Protein AF-A0A355GKQ8-F1 (afdb_monomer_lite)

Structure (mmCIF, N/CA/C/O backbone):
data_AF-A0A355GKQ8-F1
#
_entry.id   AF-A0A355GKQ8-F1
#
loop_
_atom_site.group_PDB
_atom_site.id
_atom_site.type_symbol
_atom_site.label_atom_id
_atom_site.label_alt_id
_atom_site.label_comp_id
_atom_site.label_asym_id
_atom_site.label_entity_id
_atom_site.label_seq_id
_atom_site.pdbx_PDB_ins_code
_atom_site.Cartn_x
_atom_site.Cartn_y
_atom_site.Cartn_z
_atom_site.occupancy
_atom_site.B_iso_or_equiv
_atom_site.auth_seq_id
_atom_site.auth_comp_id
_atom_site.auth_asym_id
_atom_site.auth_atom_id
_atom_site.pdbx_PDB_model_num
ATOM 1 N N . LEU A 1 1 ? 3.178 2.537 -25.860 1.00 58.53 1 LEU A N 1
ATOM 2 C CA . LEU A 1 1 ? 2.017 2.784 -24.975 1.00 58.53 1 LEU A CA 1
ATOM 3 C C . LEU A 1 1 ? 2.492 2.616 -23.538 1.00 58.53 1 LEU A C 1
ATOM 5 O O . LEU A 1 1 ? 3.100 1.589 -23.255 1.00 58.53 1 LEU A O 1
ATOM 9 N N . TRP A 1 2 ? 2.321 3.618 -22.676 1.00 61.47 2 TRP A N 1
ATOM 10 C CA . TRP A 1 2 ? 2.681 3.485 -21.259 1.00 61.47 2 TRP A CA 1
ATOM 11 C C . TRP A 1 2 ? 1.860 2.349 -20.635 1.00 61.47 2 TRP A C 1
ATOM 13 O O . TRP A 1 2 ? 0.647 2.292 -20.831 1.00 61.47 2 TRP A O 1
ATOM 23 N N . LYS A 1 3 ? 2.517 1.413 -19.942 1.00 68.69 3 LYS A N 1
ATOM 24 C CA . LYS A 1 3 ? 1.833 0.300 -19.278 1.00 68.69 3 LYS A CA 1
ATOM 25 C C . LYS A 1 3 ? 1.373 0.764 -17.902 1.00 68.69 3 LYS A C 1
ATOM 27 O O . LYS A 1 3 ? 2.204 1.048 -17.049 1.00 68.69 3 LYS A O 1
ATOM 32 N N . HIS A 1 4 ? 0.061 0.830 -17.707 1.00 83.88 4 HIS A N 1
ATOM 33 C CA . HIS A 1 4 ? -0.532 0.980 -16.385 1.00 83.88 4 HIS A CA 1
ATOM 34 C C . HIS A 1 4 ? -0.938 -0.401 -15.874 1.00 83.88 4 HIS A C 1
ATOM 36 O O . HIS A 1 4 ? -1.705 -1.106 -16.536 1.00 83.88 4 HIS A O 1
ATOM 42 N N . THR A 1 5 ? -0.437 -0.778 -14.703 1.00 88.94 5 THR A N 1
ATOM 43 C CA . THR A 1 5 ? -0.760 -2.054 -14.060 1.00 88.94 5 THR A CA 1
ATOM 44 C C . THR A 1 5 ? -1.502 -1.768 -12.760 1.00 88.94 5 THR A C 1
ATOM 46 O O . THR A 1 5 ? -0.950 -1.071 -11.907 1.00 88.94 5 THR A O 1
ATOM 49 N N . PRO A 1 6 ? -2.725 -2.292 -12.571 1.00 87.94 6 PRO A N 1
ATOM 50 C CA . PRO A 1 6 ? -3.465 -2.068 -11.338 1.00 87.94 6 PRO A CA 1
ATOM 51 C C . PRO A 1 6 ? -2.752 -2.708 -10.141 1.00 87.94 6 PRO A C 1
ATOM 53 O O . PRO A 1 6 ? -2.242 -3.829 -10.220 1.00 87.94 6 PRO A O 1
ATOM 56 N N . ALA A 1 7 ? -2.737 -1.994 -9.020 1.00 90.88 7 ALA A N 1
ATOM 57 C CA . ALA A 1 7 ? -2.269 -2.510 -7.744 1.00 90.88 7 ALA A CA 1
ATOM 58 C C . ALA A 1 7 ? -3.340 -3.369 -7.051 1.00 90.88 7 ALA A C 1
ATOM 60 O O . ALA A 1 7 ? -4.543 -3.161 -7.211 1.00 90.88 7 ALA A O 1
ATOM 61 N N . SER A 1 8 ? -2.891 -4.322 -6.237 1.00 90.69 8 SER A N 1
ATOM 62 C CA . SER A 1 8 ? -3.734 -5.164 -5.391 1.00 90.69 8 SER A CA 1
ATOM 63 C C . SER A 1 8 ? -3.085 -5.344 -4.019 1.00 90.69 8 SER A C 1
ATOM 65 O O . SER A 1 8 ? -1.868 -5.516 -3.899 1.00 90.69 8 SER A O 1
ATOM 67 N N . ALA A 1 9 ? -3.901 -5.300 -2.970 1.00 90.94 9 ALA A N 1
ATOM 68 C CA . ALA A 1 9 ? -3.473 -5.494 -1.593 1.00 90.94 9 ALA A CA 1
ATOM 69 C C . ALA A 1 9 ? -4.546 -6.244 -0.795 1.00 90.94 9 ALA A C 1
ATOM 71 O O . ALA A 1 9 ? -5.732 -6.196 -1.120 1.00 90.94 9 ALA A O 1
ATOM 72 N N . LYS A 1 10 ? -4.122 -6.936 0.263 1.00 91.00 10 LYS A N 1
ATOM 73 C CA . LYS A 1 10 ? -4.990 -7.612 1.231 1.00 91.00 10 LYS A CA 1
ATOM 74 C C . LYS A 1 10 ? -4.890 -6.926 2.587 1.00 91.00 10 LYS A C 1
ATOM 76 O O . LYS A 1 10 ? -3.787 -6.716 3.088 1.00 91.00 10 LYS A O 1
ATOM 81 N N . ALA A 1 11 ? 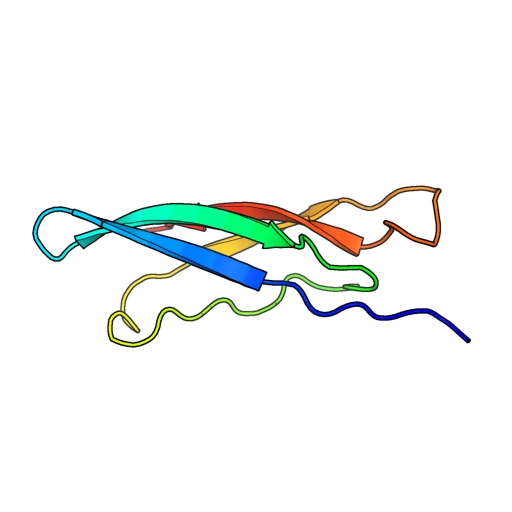-6.032 -6.624 3.191 1.00 90.25 11 ALA A N 1
ATOM 82 C CA . ALA A 1 11 ? -6.093 -6.151 4.568 1.00 90.25 11 ALA A CA 1
ATOM 83 C C . ALA A 1 11 ? -5.950 -7.319 5.552 1.00 90.25 11 ALA A C 1
ATOM 85 O O . ALA A 1 11 ? -6.474 -8.410 5.322 1.00 90.25 11 ALA A O 1
ATOM 86 N N . ILE A 1 12 ? -5.225 -7.085 6.642 1.00 90.38 12 ILE A N 1
ATOM 87 C CA . ILE A 1 12 ? -5.057 -8.020 7.753 1.00 90.38 12 ILE A CA 1
ATOM 88 C C . ILE A 1 12 ? -5.898 -7.492 8.907 1.00 90.38 12 ILE A C 1
ATOM 90 O O . ILE A 1 12 ? -5.553 -6.489 9.533 1.00 90.38 12 ILE A O 1
ATOM 94 N N . ILE A 1 13 ? -7.006 -8.171 9.181 1.00 89.31 13 ILE A N 1
ATOM 95 C CA . ILE A 1 13 ? -7.944 -7.804 10.240 1.00 89.31 13 ILE A CA 1
ATOM 96 C C . ILE A 1 13 ? -7.703 -8.733 11.429 1.00 89.31 13 ILE A C 1
ATOM 98 O O . ILE A 1 13 ? -7.704 -9.955 11.269 1.00 89.31 13 ILE A O 1
ATOM 102 N N . LYS A 1 14 ? -7.490 -8.161 12.615 1.00 88.94 14 LYS A N 1
ATOM 103 C CA . LYS A 1 14 ? -7.447 -8.900 13.883 1.00 88.94 14 LYS A CA 1
ATOM 104 C C . LYS A 1 14 ? -8.395 -8.227 14.863 1.00 88.94 14 LYS A C 1
ATOM 106 O O . LYS A 1 14 ? -8.402 -7.006 14.963 1.00 88.94 14 LYS A O 1
ATOM 111 N N . GLU A 1 15 ? -9.216 -9.030 15.536 1.00 86.12 15 GLU A N 1
ATOM 112 C CA . GLU A 1 15 ? -10.163 -8.554 16.560 1.00 86.12 15 GLU A CA 1
ATOM 113 C C . GLU A 1 15 ? -11.092 -7.425 16.063 1.00 86.12 15 GLU A C 1
ATOM 115 O O . GLU A 1 15 ? -11.424 -6.496 16.791 1.00 86.12 15 GLU A O 1
ATOM 120 N N . GLY A 1 16 ? -11.493 -7.480 14.786 1.00 83.56 16 GLY A N 1
ATOM 121 C CA . GLY A 1 16 ? -12.379 -6.482 14.174 1.00 83.56 16 GLY A CA 1
ATOM 122 C C . GLY A 1 16 ? -11.708 -5.159 13.789 1.00 83.56 16 GLY A C 1
ATOM 123 O O . GLY A 1 16 ? -12.399 -4.254 13.332 1.00 83.56 16 GLY A O 1
ATOM 124 N N . LYS A 1 17 ? -10.381 -5.034 13.932 1.00 84.94 17 LYS A N 1
ATOM 125 C CA . LYS A 1 17 ? -9.613 -3.858 13.500 1.00 84.94 17 LYS A CA 1
ATOM 126 C C . LYS A 1 17 ? -8.620 -4.214 12.403 1.00 84.94 17 LYS A C 1
ATOM 128 O O . LYS A 1 17 ? -8.016 -5.290 12.402 1.00 84.94 17 LYS A O 1
ATOM 133 N N . VAL A 1 18 ? -8.419 -3.289 11.469 1.00 88.25 18 VAL A N 1
ATOM 134 C CA . VAL A 1 18 ? -7.385 -3.422 10.440 1.00 88.25 18 VAL A CA 1
ATOM 135 C C . VAL A 1 18 ? -6.027 -3.197 11.105 1.00 88.25 18 VAL A C 1
ATOM 137 O O . VAL A 1 18 ? -5.719 -2.105 11.562 1.00 88.25 18 VAL A O 1
ATOM 140 N N . THR A 1 19 ? -5.219 -4.253 11.177 1.00 87.44 19 THR A N 1
ATOM 141 C CA . THR A 1 19 ? -3.891 -4.242 11.822 1.00 87.44 19 THR A CA 1
ATOM 142 C C . THR A 1 19 ? -2.742 -4.123 10.830 1.00 87.44 19 THR A C 1
ATOM 144 O O . THR A 1 19 ? -1.605 -3.877 11.220 1.00 87.44 19 THR A O 1
ATOM 147 N N . GLY A 1 20 ? -3.014 -4.302 9.539 1.00 87.88 20 GLY A N 1
ATOM 148 C CA . GLY A 1 20 ? -2.000 -4.155 8.508 1.00 87.88 20 GLY A CA 1
ATOM 149 C C . GLY A 1 20 ? -2.550 -4.324 7.103 1.00 87.88 20 GLY A C 1
ATOM 150 O O . GLY A 1 20 ? -3.682 -4.763 6.893 1.00 87.88 20 GLY A O 1
ATOM 151 N N . LEU A 1 21 ? -1.714 -3.983 6.129 1.00 90.81 21 LEU A N 1
ATOM 152 C CA . LEU A 1 21 ? -2.006 -4.083 4.705 1.00 90.81 21 LEU A CA 1
ATOM 153 C C . LEU A 1 21 ? -0.840 -4.793 4.027 1.00 90.81 21 LEU A C 1
ATOM 155 O O . LEU A 1 21 ? 0.312 -4.384 4.154 1.00 90.81 21 LEU A O 1
ATOM 159 N N . LYS A 1 22 ? -1.132 -5.872 3.305 1.00 91.38 22 LYS A N 1
ATOM 160 C CA . LYS A 1 22 ? -0.145 -6.628 2.537 1.00 91.38 22 LYS A CA 1
ATOM 161 C C . LYS A 1 22 ? -0.364 -6.387 1.054 1.00 91.38 22 LYS A C 1
ATOM 163 O O . LYS A 1 22 ? -1.340 -6.867 0.484 1.00 91.38 22 LYS A O 1
ATOM 168 N N . ILE A 1 23 ? 0.566 -5.679 0.427 1.00 91.06 23 ILE A N 1
ATOM 169 C CA . ILE A 1 23 ? 0.576 -5.476 -1.023 1.00 91.06 23 ILE A CA 1
ATOM 170 C C . ILE A 1 23 ? 0.887 -6.823 -1.690 1.00 91.06 23 ILE A C 1
ATOM 172 O O . ILE A 1 23 ? 1.896 -7.457 -1.384 1.00 91.06 23 ILE A O 1
ATOM 176 N N . THR A 1 24 ? 0.003 -7.286 -2.572 1.00 91.62 24 THR A N 1
ATOM 177 C CA . THR A 1 24 ? 0.215 -8.491 -3.394 1.00 91.62 24 THR A CA 1
ATOM 178 C C . THR A 1 24 ? 0.711 -8.124 -4.786 1.00 91.62 24 THR A C 1
ATOM 180 O O . THR A 1 24 ? 1.494 -8.867 -5.368 1.00 91.62 24 THR A O 1
ATOM 183 N N . HIS A 1 25 ? 0.284 -6.968 -5.294 1.00 90.19 25 HIS A N 1
ATOM 184 C CA . HIS A 1 25 ? 0.798 -6.331 -6.498 1.00 90.19 25 HIS A CA 1
ATOM 185 C C . HIS A 1 25 ? 0.906 -4.829 -6.258 1.00 90.19 25 HIS A C 1
ATOM 187 O O . HIS A 1 25 ? -0.096 -4.166 -6.012 1.00 90.19 25 HIS A O 1
ATOM 193 N N . ALA A 1 26 ? 2.111 -4.280 -6.372 1.00 88.31 26 ALA A N 1
ATOM 194 C CA . ALA A 1 26 ? 2.335 -2.842 -6.235 1.00 88.31 26 ALA A CA 1
ATOM 195 C C . ALA A 1 26 ? 1.761 -2.028 -7.410 1.00 88.31 26 ALA A C 1
ATOM 197 O O . ALA A 1 26 ? 1.591 -0.818 -7.294 1.00 88.31 26 ALA A O 1
ATOM 198 N N . GLY A 1 27 ? 1.458 -2.690 -8.532 1.00 90.62 27 GLY A N 1
ATOM 199 C CA . GLY A 1 27 ? 1.078 -2.031 -9.777 1.00 90.62 27 GLY A CA 1
ATOM 200 C C . GLY A 1 27 ? 2.218 -1.197 -10.370 1.00 90.62 27 GLY A C 1
ATOM 201 O O . GLY A 1 27 ? 3.359 -1.260 -9.910 1.00 90.62 27 GLY A O 1
ATOM 202 N N . SER A 1 28 ? 1.915 -0.441 -11.420 1.00 90.50 28 SER A N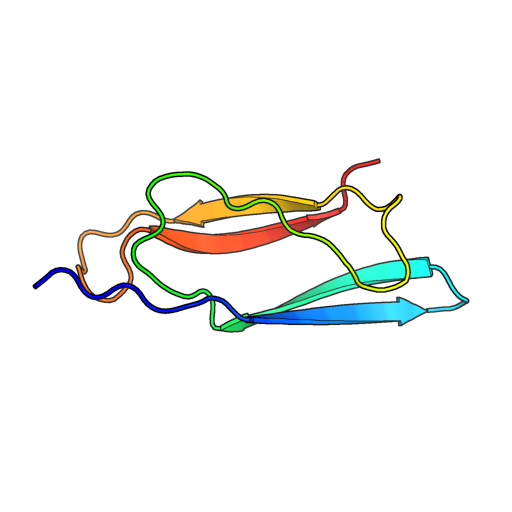 1
ATOM 203 C CA . SER A 1 28 ? 2.849 0.496 -12.052 1.00 90.50 28 SER A CA 1
ATOM 204 C C . SER A 1 28 ? 2.104 1.540 -12.879 1.00 90.50 28 SER A C 1
ATOM 206 O O . SER A 1 28 ? 0.977 1.308 -13.323 1.00 90.50 28 SER A O 1
ATOM 208 N N . GLY A 1 29 ? 2.738 2.692 -13.089 1.00 87.88 29 GLY A N 1
ATOM 209 C CA . GLY A 1 29 ? 2.166 3.813 -13.832 1.00 87.88 29 GLY A CA 1
ATOM 210 C C . GLY A 1 29 ? 1.363 4.799 -12.981 1.00 87.88 29 GLY A C 1
ATOM 211 O O . GLY A 1 29 ? 0.700 5.666 -13.549 1.00 87.88 29 GLY A O 1
ATOM 212 N N . TYR A 1 30 ? 1.424 4.711 -11.648 1.00 88.81 30 TYR A N 1
ATOM 213 C CA . TYR A 1 30 ? 0.833 5.719 -10.769 1.00 88.81 30 TYR A CA 1
ATOM 214 C C . TYR A 1 30 ? 1.699 6.985 -10.763 1.00 88.81 30 TYR A C 1
ATOM 216 O O . TYR A 1 30 ? 2.867 6.951 -10.386 1.00 88.81 30 TYR A O 1
ATOM 224 N N . LEU A 1 31 ? 1.119 8.114 -11.176 1.00 87.69 31 LEU A N 1
ATOM 225 C CA . LEU A 1 31 ? 1.759 9.437 -11.101 1.00 87.69 31 LEU A CA 1
ATOM 226 C C . LEU A 1 31 ? 1.439 10.165 -9.789 1.00 87.69 31 LEU A C 1
ATOM 228 O O . LEU A 1 31 ? 2.202 11.018 -9.346 1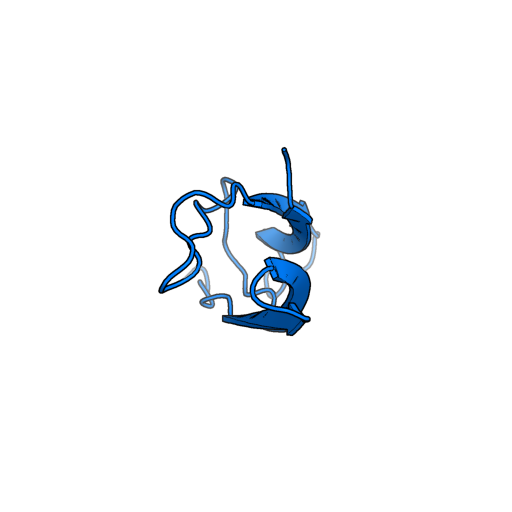.00 87.69 31 LEU A O 1
ATOM 232 N N . SER A 1 32 ? 0.324 9.803 -9.157 1.00 87.50 32 SER A N 1
ATOM 233 C CA . SER A 1 32 ? -0.129 10.321 -7.869 1.00 87.50 32 SER A CA 1
ATOM 234 C C . SER A 1 32 ? -0.560 9.165 -6.965 1.00 87.50 32 SER A C 1
ATOM 236 O O . SER A 1 32 ? -1.079 8.167 -7.481 1.00 87.50 32 SER A O 1
ATOM 238 N N . PRO A 1 33 ? -0.374 9.273 -5.637 1.00 86.06 33 PRO A N 1
ATOM 239 C CA . PRO A 1 33 ? -0.842 8.259 -4.702 1.00 86.06 33 PRO A CA 1
ATOM 240 C C . PRO A 1 33 ? -2.337 7.973 -4.897 1.00 86.06 33 PRO A C 1
ATOM 242 O O . PRO A 1 33 ? -3.131 8.917 -4.896 1.00 86.06 33 PRO A O 1
ATOM 245 N N . PRO A 1 34 ? -2.745 6.708 -5.084 1.00 87.94 34 PRO A N 1
ATOM 246 C CA . PRO A 1 34 ? -4.156 6.377 -5.196 1.00 87.94 34 PRO A CA 1
ATOM 247 C C . PRO A 1 34 ? -4.846 6.467 -3.832 1.00 87.94 34 PRO A C 1
ATOM 249 O O . PRO A 1 34 ? -4.242 6.207 -2.790 1.00 87.94 34 PRO A O 1
ATOM 252 N N . THR A 1 35 ? -6.143 6.767 -3.846 1.00 87.19 35 THR A N 1
ATOM 253 C CA . THR A 1 35 ? -6.994 6.600 -2.665 1.00 87.19 35 THR A CA 1
ATOM 254 C C . THR A 1 35 ? -7.192 5.112 -2.405 1.00 87.19 35 THR A C 1
ATOM 256 O O . THR A 1 35 ? -7.692 4.385 -3.264 1.00 87.19 35 THR A O 1
ATOM 259 N N . VAL A 1 36 ? -6.798 4.652 -1.220 1.00 88.12 36 VAL A N 1
ATOM 260 C CA . VAL A 1 36 ? -6.968 3.259 -0.801 1.00 88.12 36 VAL A CA 1
ATOM 261 C C . VAL A 1 36 ? -8.124 3.186 0.183 1.00 88.12 36 VAL A C 1
ATOM 263 O O . VAL A 1 36 ? -8.140 3.900 1.180 1.00 88.12 36 VAL A O 1
ATOM 266 N N . MET A 1 37 ? -9.089 2.318 -0.112 1.00 86.56 37 MET A N 1
ATOM 267 C CA . MET A 1 37 ? -10.293 2.130 0.689 1.00 86.56 37 MET A CA 1
ATOM 268 C C . MET A 1 37 ? -10.450 0.646 1.019 1.00 86.56 37 MET A C 1
ATOM 270 O O . MET A 1 37 ? -10.220 -0.212 0.164 1.00 86.56 37 MET A O 1
ATOM 274 N N . ILE A 1 38 ? -10.822 0.339 2.260 1.00 86.88 38 ILE A N 1
ATOM 275 C CA . ILE A 1 38 ? -10.983 -1.036 2.739 1.00 86.88 38 ILE A CA 1
ATOM 276 C C . ILE A 1 38 ? -12.481 -1.322 2.845 1.00 86.88 38 ILE A C 1
ATOM 278 O O . ILE A 1 38 ? -13.209 -0.636 3.559 1.00 86.88 38 ILE A O 1
ATOM 282 N N . ALA A 1 39 ? -12.960 -2.330 2.115 1.00 85.56 39 ALA A N 1
ATOM 283 C CA . ALA A 1 39 ? -14.367 -2.715 2.160 1.00 85.56 39 ALA A CA 1
ATOM 284 C C . ALA A 1 39 ? -14.761 -3.137 3.588 1.00 85.56 39 ALA A C 1
ATOM 286 O O . ALA A 1 39 ? -14.102 -3.986 4.185 1.00 85.56 39 ALA A O 1
ATOM 287 N N . GLY A 1 40 ? -15.820 -2.531 4.130 1.00 84.94 40 GLY A N 1
ATOM 288 C CA . GLY A 1 40 ? -16.271 -2.754 5.511 1.00 84.94 40 GLY A CA 1
ATOM 289 C C . GLY A 1 40 ? -15.532 -1.942 6.582 1.00 84.94 40 GLY A C 1
ATOM 290 O O . GLY A 1 40 ? -15.937 -1.998 7.734 1.00 84.94 40 GLY A O 1
ATOM 291 N N . HIS A 1 41 ? -14.503 -1.175 6.204 1.00 84.69 41 HIS A N 1
ATOM 292 C CA . HIS A 1 41 ? -13.711 -0.318 7.093 1.00 84.69 41 HIS A CA 1
ATOM 293 C C . HIS A 1 41 ? -13.394 1.016 6.403 1.00 84.69 41 HIS A C 1
ATOM 295 O O . HIS A 1 41 ? -12.236 1.347 6.136 1.00 84.69 41 HIS A O 1
ATOM 301 N N . ALA A 1 42 ? -14.440 1.762 6.041 1.00 83.44 42 ALA A N 1
ATOM 302 C CA . ALA A 1 42 ? -14.306 3.036 5.329 1.00 83.44 42 ALA A CA 1
ATOM 303 C C . ALA A 1 42 ? -13.707 4.149 6.209 1.00 83.44 42 ALA A C 1
ATOM 305 O O . ALA A 1 42 ? -13.172 5.128 5.694 1.00 83.44 42 ALA A O 1
ATOM 306 N N . GLU A 1 43 ? -13.781 3.987 7.529 1.00 84.75 43 GLU A N 1
ATOM 307 C CA . GLU A 1 43 ? -13.180 4.862 8.531 1.00 84.75 43 GLU A CA 1
ATOM 308 C C . GLU A 1 43 ? -11.647 4.783 8.562 1.00 84.75 43 GLU A C 1
ATOM 310 O O . GLU A 1 43 ? -10.991 5.722 9.011 1.00 84.75 43 GLU A O 1
ATOM 315 N N . VAL A 1 44 ? -11.066 3.684 8.070 1.00 88.00 44 VAL A N 1
ATOM 316 C CA . VAL A 1 44 ? -9.619 3.471 8.092 1.00 88.00 44 VAL A CA 1
ATOM 317 C C . VAL A 1 44 ? -8.977 4.247 6.952 1.00 88.00 44 VAL A C 1
ATOM 319 O O . VAL A 1 44 ? -9.119 3.906 5.774 1.00 88.00 44 VAL A O 1
ATOM 322 N N . LYS A 1 45 ? -8.217 5.280 7.308 1.00 88.12 45 LYS A N 1
ATOM 323 C CA . LYS A 1 45 ? -7.432 6.043 6.345 1.00 88.12 45 LYS A CA 1
ATOM 324 C C . LYS A 1 45 ? -6.130 5.309 6.051 1.00 88.12 45 LYS A C 1
ATOM 326 O O . LYS A 1 45 ? -5.417 4.861 6.946 1.00 88.12 45 LYS A O 1
ATOM 331 N N . VAL A 1 46 ? -5.807 5.200 4.768 1.00 90.81 46 VAL A N 1
ATOM 332 C CA . VAL A 1 46 ? -4.588 4.545 4.301 1.00 90.81 46 VAL A CA 1
ATOM 333 C C . VAL A 1 46 ? -3.815 5.510 3.426 1.00 90.81 46 VAL A C 1
ATOM 335 O O . VAL A 1 46 ? -4.316 5.989 2.409 1.00 90.81 46 VAL A O 1
ATOM 338 N N . GLN A 1 47 ? -2.568 5.759 3.802 1.00 90.31 47 GLN A N 1
ATOM 339 C CA . GLN A 1 47 ? -1.630 6.517 3.000 1.00 90.31 47 GLN A CA 1
ATOM 340 C C . GLN A 1 47 ? -0.819 5.561 2.124 1.00 90.31 47 GLN A C 1
ATOM 342 O O . GLN A 1 47 ? -0.100 4.691 2.621 1.00 90.31 47 GLN A O 1
ATOM 347 N N . ALA A 1 48 ? -0.937 5.729 0.807 1.00 91.38 48 ALA A N 1
ATOM 348 C CA . ALA A 1 48 ? -0.103 5.039 -0.164 1.00 91.38 48 ALA A CA 1
ATOM 349 C C . ALA A 1 48 ? 1.136 5.880 -0.488 1.00 91.38 48 ALA A C 1
ATOM 351 O O . ALA A 1 48 ? 1.024 7.053 -0.839 1.00 91.38 48 ALA A O 1
ATOM 352 N N . THR A 1 49 ? 2.316 5.275 -0.410 1.00 90.94 49 THR A N 1
ATOM 353 C CA . THR A 1 49 ? 3.566 5.896 -0.863 1.00 90.94 49 THR A CA 1
ATOM 354 C C . THR A 1 49 ? 3.977 5.263 -2.176 1.00 90.94 49 THR A C 1
ATOM 356 O O . THR A 1 49 ? 4.011 4.037 -2.292 1.00 90.94 49 THR A O 1
ATOM 359 N N . LEU A 1 50 ? 4.306 6.095 -3.159 1.00 91.94 50 LEU A N 1
ATOM 360 C CA . LEU A 1 50 ? 4.788 5.637 -4.454 1.00 91.94 50 LEU A CA 1
ATOM 361 C C . LEU A 1 50 ? 6.313 5.537 -4.480 1.00 91.94 50 LEU A C 1
ATOM 363 O O . LEU A 1 50 ? 7.014 6.294 -3.810 1.00 91.94 50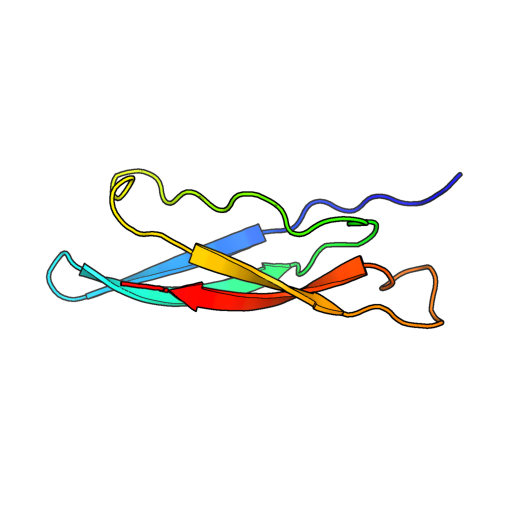 LEU A O 1
ATOM 367 N N . GLU A 1 51 ? 6.813 4.623 -5.300 1.00 90.69 51 GLU 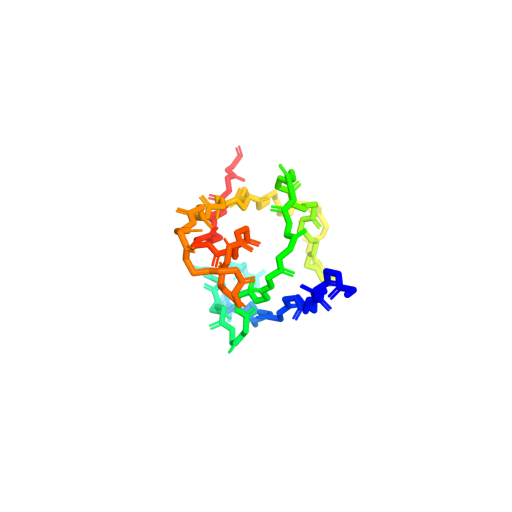A N 1
ATOM 368 C CA . GLU A 1 51 ? 8.209 4.551 -5.706 1.00 90.69 51 GLU A CA 1
ATOM 369 C C . GLU A 1 51 ? 8.321 4.824 -7.203 1.00 90.69 51 GLU A C 1
ATOM 371 O O . GLU A 1 51 ? 7.707 4.154 -8.041 1.00 90.69 51 GLU A O 1
ATOM 376 N N . PHE A 1 52 ? 9.133 5.825 -7.529 1.00 88.00 52 PHE A N 1
ATOM 377 C CA . PHE A 1 52 ? 9.522 6.123 -8.897 1.00 88.00 52 PHE A CA 1
ATOM 378 C C . PHE A 1 52 ? 10.872 5.477 -9.177 1.00 88.00 52 PHE A C 1
ATOM 380 O O . PHE A 1 52 ? 11.794 5.546 -8.365 1.00 88.00 52 PHE A O 1
ATOM 387 N N . SER A 1 53 ? 10.971 4.825 -10.328 1.00 84.00 53 SER A N 1
ATOM 388 C CA . SER A 1 53 ? 12.157 4.085 -10.745 1.00 84.00 53 SER A CA 1
ATOM 389 C C . SER A 1 53 ? 12.439 4.373 -12.212 1.00 84.00 53 SER A C 1
ATOM 391 O O . SER A 1 53 ? 11.523 4.640 -12.988 1.00 84.00 53 SER A O 1
ATOM 393 N N . GLN A 1 54 ? 13.711 4.298 -12.606 1.00 82.44 54 GLN A N 1
ATOM 394 C CA . GLN A 1 54 ? 14.123 4.452 -14.006 1.00 82.44 54 GLN A CA 1
ATOM 395 C C . GLN A 1 54 ? 13.651 3.282 -14.886 1.00 82.44 54 GLN A C 1
ATOM 397 O O . GLN A 1 54 ? 13.628 3.398 -16.109 1.00 82.44 54 GLN A O 1
ATOM 402 N N . ASP A 1 55 ? 13.244 2.162 -14.280 1.00 83.62 55 ASP A N 1
ATOM 403 C CA . ASP A 1 55 ? 12.582 1.073 -14.989 1.00 83.62 55 ASP A CA 1
ATOM 404 C C . ASP A 1 55 ? 11.118 1.431 -15.265 1.00 83.62 55 ASP A C 1
ATOM 406 O O . ASP A 1 55 ? 10.261 1.377 -14.379 1.00 83.62 55 ASP A O 1
ATOM 410 N N . PHE A 1 56 ? 10.821 1.734 -16.528 1.00 74.81 56 PHE A N 1
ATOM 411 C CA . PHE A 1 56 ? 9.475 2.051 -17.004 1.00 74.81 56 PHE A CA 1
ATOM 412 C C . PHE A 1 56 ? 8.424 0.975 -16.683 1.00 74.81 56 PHE A C 1
ATOM 414 O O . PHE A 1 56 ? 7.235 1.285 -16.661 1.00 74.81 56 PHE A O 1
ATOM 421 N N . SER A 1 57 ? 8.826 -0.271 -16.415 1.00 79.38 57 SER A N 1
ATOM 422 C CA . SER A 1 57 ? 7.903 -1.358 -16.056 1.00 79.38 57 SER A CA 1
ATOM 423 C C . SER A 1 57 ? 7.431 -1.287 -14.601 1.00 79.38 57 SER A C 1
ATOM 425 O O . SER A 1 57 ? 6.347 -1.782 -14.286 1.00 79.38 57 SER A O 1
ATOM 427 N N . ARG A 1 58 ? 8.234 -0.681 -13.715 1.00 81.06 58 ARG A N 1
ATOM 428 C CA . ARG A 1 58 ? 7.984 -0.573 -12.263 1.00 81.06 58 ARG A CA 1
ATOM 429 C C . ARG A 1 58 ? 7.798 0.866 -11.790 1.00 81.06 58 ARG A C 1
ATOM 431 O O . ARG A 1 58 ? 7.519 1.093 -10.616 1.00 81.06 58 ARG A O 1
ATOM 438 N N . ASN A 1 59 ? 7.986 1.832 -12.684 1.00 85.31 59 ASN A N 1
ATOM 439 C CA . ASN A 1 59 ? 7.869 3.238 -12.354 1.00 85.31 59 ASN A CA 1
ATOM 440 C C . ASN A 1 59 ? 6.460 3.570 -11.847 1.00 85.31 59 ASN A C 1
ATOM 442 O O . ASN A 1 59 ? 5.466 3.150 -12.445 1.00 85.31 59 ASN A O 1
ATOM 446 N N . GLY A 1 60 ? 6.381 4.335 -10.758 1.00 87.06 60 GLY A N 1
ATOM 447 C CA . GLY A 1 60 ? 5.112 4.693 -10.138 1.00 87.06 60 GLY A CA 1
ATOM 448 C C . GLY A 1 60 ? 4.412 3.470 -9.559 1.00 87.06 60 GLY A C 1
ATOM 449 O O . GLY A 1 60 ? 3.242 3.249 -9.846 1.00 87.06 60 GLY A O 1
ATOM 450 N N . SER A 1 61 ? 5.139 2.627 -8.827 1.00 91.75 61 SER A N 1
ATOM 451 C CA . SER A 1 61 ? 4.569 1.477 -8.116 1.00 91.75 61 SER A CA 1
ATOM 452 C C . SER A 1 61 ? 4.268 1.845 -6.663 1.00 91.75 61 SER A C 1
ATOM 454 O O . SER A 1 61 ? 4.895 2.742 -6.098 1.00 91.75 61 SER A O 1
ATOM 456 N N . ILE A 1 62 ? 3.293 1.185 -6.039 1.00 92.62 62 ILE A N 1
ATOM 457 C CA . ILE A 1 62 ? 2.991 1.401 -4.619 1.00 92.62 62 ILE A CA 1
ATOM 458 C C . ILE A 1 62 ? 4.069 0.720 -3.769 1.00 92.62 62 ILE A C 1
ATOM 460 O O . ILE A 1 62 ? 4.126 -0.506 -3.683 1.00 92.62 62 ILE A O 1
ATOM 464 N N . LYS A 1 63 ? 4.896 1.524 -3.102 1.00 90.25 63 LYS A N 1
ATOM 465 C CA . LYS A 1 63 ? 5.969 1.063 -2.215 1.00 90.25 63 LYS A CA 1
ATOM 466 C C . LYS A 1 63 ? 5.435 0.548 -0.890 1.00 90.25 63 LYS A C 1
ATOM 468 O O . LYS A 1 63 ? 5.839 -0.505 -0.406 1.00 90.25 63 LYS A O 1
ATOM 473 N N . SER A 1 64 ? 4.546 1.324 -0.283 1.00 89.38 64 SER A N 1
ATOM 474 C CA . SER A 1 64 ? 4.021 1.040 1.046 1.00 89.38 64 SER A CA 1
ATOM 475 C C . SER A 1 64 ? 2.600 1.551 1.190 1.00 89.38 64 SER A C 1
ATOM 477 O O . SER A 1 64 ? 2.232 2.577 0.617 1.00 89.38 64 SER A O 1
ATOM 479 N N . LEU A 1 65 ? 1.827 0.830 1.995 1.00 91.12 65 LEU A N 1
ATOM 480 C CA . LEU A 1 65 ? 0.511 1.232 2.459 1.00 91.12 65 LEU A CA 1
ATOM 481 C C . LEU A 1 65 ? 0.570 1.317 3.979 1.00 91.12 65 LEU A C 1
ATOM 483 O O . LEU A 1 65 ? 0.793 0.302 4.640 1.00 91.12 65 LEU A O 1
ATOM 487 N N . THR A 1 66 ? 0.374 2.514 4.514 1.00 89.25 66 THR A N 1
ATOM 488 C CA . THR A 1 66 ? 0.416 2.759 5.956 1.00 89.25 66 THR A CA 1
ATOM 489 C C . THR A 1 66 ? -0.958 3.205 6.419 1.00 89.25 66 THR A C 1
ATOM 491 O O . THR A 1 66 ? -1.567 4.077 5.804 1.00 89.25 66 THR A O 1
ATOM 494 N N . ILE A 1 67 ? -1.456 2.593 7.489 1.00 87.50 67 ILE A N 1
ATOM 495 C CA . ILE A 1 67 ? -2.694 3.030 8.133 1.00 87.50 67 ILE A CA 1
ATOM 496 C C . ILE A 1 67 ? -2.366 4.303 8.910 1.00 87.50 67 ILE A C 1
ATOM 498 O O . ILE A 1 67 ? -1.405 4.317 9.679 1.00 87.50 67 ILE A O 1
ATOM 502 N N . VAL A 1 68 ? -3.125 5.362 8.661 1.00 84.00 68 VAL A N 1
ATOM 503 C CA . VAL A 1 68 ? -3.011 6.637 9.371 1.00 84.00 68 VAL A CA 1
ATOM 504 C C . VAL A 1 68 ? -4.254 6.813 10.240 1.00 84.00 68 VAL A C 1
ATOM 506 O O . VAL A 1 68 ? -5.364 6.532 9.785 1.00 84.00 68 VAL A O 1
ATOM 509 N N . GLU A 1 69 ? -4.050 7.207 11.496 1.00 70.56 69 GLU A N 1
ATOM 510 C CA . GLU A 1 69 ? -5.125 7.513 12.455 1.00 70.56 69 GLU A CA 1
ATOM 511 C C . GLU A 1 69 ? -5.735 8.902 12.197 1.00 70.56 69 GLU A C 1
ATOM 513 O O . GLU A 1 69 ? -4.990 9.831 11.804 1.00 70.56 69 GLU A O 1
#

Radius of gyration: 12.87 Å; chains: 1; bounding box: 30×19×42 Å

Sequence (69 aa):
LWKHTPASAKA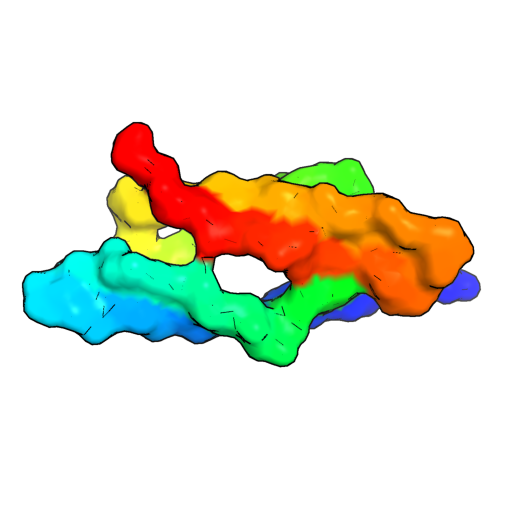IIKEGKVTGLKITHAGSGYLSPPTVMIAGHAEVKVQATLEFSQDFSRNGSIKSLTIVE

pLDDT: mean 86.48, std 6.38, range [58.53, 92.62]

Secondary structure (DSSP, 8-state):
----B--EEEEEEETTEEEEEEEEE--B--SSPPPEEETTEEEEEEEEEEE--S-TTTTTEEEEEEEE-

Foldseek 3Di:
DQDWFDWDWDFDDDPNDGPFIGTPFQTADAPDWDFDADVVCRVWGKGWDFDADPPSRRGGGGPDIDTDD